Protein AF-A0A496LDW5-F1 (afdb_monomer)

Sequence (91 aa):
MIYLAQTDTTAGFLSKDFREINALKRRAADKPCLITTAKLSELKNLARVPAKFKNLVRRARKTTFLYPNKRAVRVVKECAHEEFLRQFDWL

Radius of gyration: 13.03 Å; Cα contacts (8 Å, |Δi|>4): 140; chains: 1; bounding box: 28×29×34 Å

Solvent-accessible surface area (backbone atoms only — not comparable to full-atom values): 5522 Å² total; per-residue (Å²): 120,81,42,82,43,67,46,91,83,50,78,41,82,41,32,86,51,52,44,61,54,19,57,76,67,74,44,61,64,83,60,85,64,74,37,36,22,43,40,75,69,47,47,59,77,75,42,87,74,57,78,94,45,47,68,54,67,71,66,50,68,98,51,73,46,77,41,97,86,75,46,37,44,26,62,43,66,97,47,75,40,20,64,60,31,61,82,45,65,57,53

Structure (mmCIF, N/CA/C/O backbone):
data_AF-A0A496LDW5-F1
#
_entry.id   AF-A0A496LDW5-F1
#
loop_
_atom_site.group_PDB
_atom_site.id
_atom_site.type_symbol
_atom_sit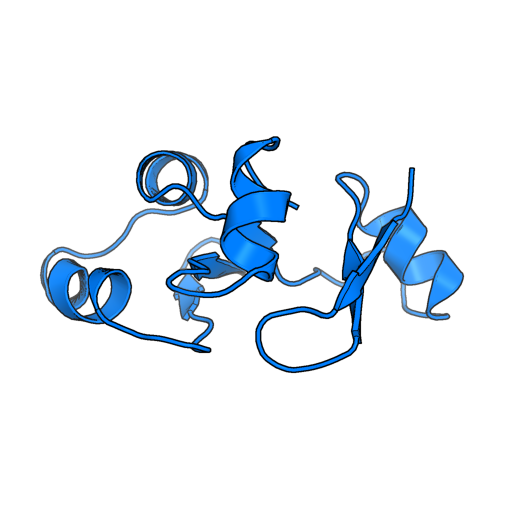e.label_atom_id
_atom_site.label_alt_id
_atom_site.label_comp_id
_atom_site.label_asym_id
_atom_site.label_entity_id
_atom_site.label_seq_id
_atom_site.pdbx_PDB_ins_code
_atom_site.Cartn_x
_atom_site.Cartn_y
_atom_site.Cartn_z
_atom_site.occupancy
_atom_site.B_iso_or_equiv
_atom_site.auth_seq_id
_atom_site.auth_comp_id
_atom_site.auth_asym_id
_atom_site.auth_atom_id
_atom_site.pdbx_PDB_model_num
ATOM 1 N N . MET A 1 1 ? 0.032 3.081 -17.681 1.00 91.00 1 MET A N 1
ATOM 2 C CA . MET A 1 1 ? 0.315 4.517 -17.403 1.00 91.00 1 MET A CA 1
ATOM 3 C C . MET A 1 1 ? 1.018 4.619 -16.064 1.00 91.00 1 MET A C 1
ATOM 5 O O . MET A 1 1 ? 0.483 4.133 -15.075 1.00 91.00 1 MET A O 1
ATOM 9 N N . ILE A 1 2 ? 2.194 5.250 -16.044 1.00 96.44 2 ILE A N 1
ATOM 10 C CA . ILE A 1 2 ? 3.048 5.353 -14.858 1.00 96.44 2 ILE A CA 1
ATOM 11 C C . ILE A 1 2 ? 3.050 6.793 -14.348 1.00 96.44 2 ILE A C 1
ATOM 13 O O . ILE A 1 2 ? 3.280 7.723 -15.116 1.00 96.44 2 ILE A O 1
ATOM 17 N N . TYR A 1 3 ? 2.870 6.956 -13.041 1.00 97.38 3 TYR A N 1
ATOM 18 C CA . TYR A 1 3 ? 3.066 8.220 -12.341 1.00 97.38 3 TYR A CA 1
ATOM 19 C C . TYR A 1 3 ? 4.364 8.172 -11.546 1.00 97.38 3 TYR A C 1
ATOM 21 O O . TYR A 1 3 ? 4.608 7.208 -10.822 1.00 97.38 3 TYR A O 1
ATOM 29 N N . LEU A 1 4 ? 5.169 9.227 -11.640 1.00 97.44 4 LEU A N 1
ATOM 30 C CA . LEU A 1 4 ? 6.198 9.525 -10.652 1.00 97.44 4 LEU A CA 1
ATOM 31 C C . LEU A 1 4 ? 5.619 10.566 -9.695 1.00 97.44 4 LEU A C 1
ATOM 33 O O . LEU A 1 4 ? 5.324 11.681 -10.116 1.00 97.44 4 LEU A O 1
ATOM 37 N N . ALA A 1 5 ? 5.435 10.202 -8.428 1.00 96.31 5 ALA A N 1
ATOM 38 C CA . ALA A 1 5 ? 4.846 11.098 -7.438 1.00 96.31 5 ALA A CA 1
ATOM 39 C C . ALA A 1 5 ? 5.597 11.043 -6.108 1.00 96.31 5 ALA A C 1
ATOM 41 O O . ALA A 1 5 ? 6.188 10.023 -5.742 1.00 96.31 5 ALA A O 1
ATOM 42 N N . GLN A 1 6 ? 5.534 12.143 -5.359 1.00 97.44 6 GLN A N 1
ATOM 43 C CA . GLN A 1 6 ? 5.980 12.165 -3.974 1.00 97.44 6 GLN A CA 1
ATOM 44 C C . GLN A 1 6 ? 4.976 11.393 -3.108 1.00 97.44 6 GLN A C 1
ATOM 46 O O . GLN A 1 6 ? 3.830 11.815 -2.957 1.00 97.44 6 GLN A O 1
ATOM 51 N N . THR A 1 7 ? 5.400 10.257 -2.546 1.00 96.94 7 THR A N 1
ATOM 52 C CA . THR A 1 7 ? 4.555 9.456 -1.644 1.00 96.94 7 THR A CA 1
ATOM 53 C C . THR A 1 7 ? 4.686 9.916 -0.188 1.00 96.94 7 THR A C 1
ATOM 55 O O . THR A 1 7 ? 5.424 10.845 0.134 1.00 96.94 7 THR A O 1
ATOM 58 N N . ASP A 1 8 ? 4.007 9.228 0.731 1.00 94.94 8 ASP A N 1
ATOM 59 C CA . ASP A 1 8 ? 4.074 9.473 2.177 1.00 94.94 8 ASP A CA 1
ATOM 60 C C . ASP A 1 8 ? 5.454 9.173 2.804 1.00 94.94 8 ASP A C 1
ATOM 62 O O . ASP A 1 8 ? 5.703 9.511 3.968 1.00 94.94 8 ASP A O 1
ATOM 66 N N . THR A 1 9 ? 6.347 8.524 2.050 1.00 95.44 9 THR A N 1
ATOM 67 C CA . THR A 1 9 ? 7.698 8.150 2.496 1.00 95.44 9 THR A CA 1
ATOM 68 C C . THR A 1 9 ? 8.804 8.693 1.598 1.00 95.44 9 THR A C 1
ATOM 70 O O . THR A 1 9 ? 9.759 9.269 2.106 1.00 95.44 9 THR A O 1
ATOM 73 N N . THR A 1 10 ? 8.698 8.515 0.282 1.00 95.75 10 THR A N 1
ATOM 74 C CA . THR A 1 10 ? 9.705 8.945 -0.705 1.00 95.75 10 THR A CA 1
ATOM 75 C C . THR A 1 10 ? 9.075 9.063 -2.099 1.00 95.75 10 THR A C 1
ATOM 77 O O . THR A 1 10 ? 7.911 8.706 -2.279 1.00 95.75 10 THR A O 1
ATOM 80 N N . ALA A 1 11 ? 9.800 9.531 -3.109 1.00 97.00 11 ALA A N 1
ATOM 81 C CA . ALA A 1 11 ? 9.303 9.505 -4.482 1.00 97.00 11 ALA A CA 1
ATOM 82 C C . ALA A 1 11 ? 9.107 8.053 -4.963 1.00 97.00 11 ALA A C 1
ATOM 84 O O . ALA A 1 11 ? 9.959 7.184 -4.754 1.00 97.00 11 ALA A O 1
ATOM 85 N N . GLY A 1 12 ? 7.970 7.775 -5.597 1.00 96.56 12 GLY A N 1
ATOM 86 C CA . GLY A 1 12 ? 7.575 6.433 -6.013 1.00 96.56 12 GLY A CA 1
ATOM 87 C C . GLY A 1 12 ? 6.982 6.399 -7.416 1.00 96.56 12 GLY A C 1
ATOM 88 O O . GLY A 1 12 ? 6.395 7.374 -7.878 1.00 96.56 12 GLY A O 1
ATOM 89 N N . PHE A 1 13 ? 7.128 5.245 -8.070 1.00 97.94 13 PHE A N 1
ATOM 90 C CA . PHE A 1 13 ? 6.402 4.924 -9.296 1.00 97.94 13 PHE A CA 1
ATOM 91 C C . PHE A 1 13 ? 5.088 4.230 -8.943 1.00 97.94 13 PHE A C 1
ATOM 93 O O . PHE A 1 13 ? 5.111 3.248 -8.198 1.00 97.94 13 PHE A O 1
ATOM 100 N N . LEU A 1 14 ? 3.980 4.726 -9.490 1.00 97.69 14 LEU A N 1
ATOM 101 C CA . LEU A 1 14 ? 2.625 4.221 -9.267 1.00 97.69 14 LEU A CA 1
ATOM 102 C C . LEU A 1 14 ? 1.978 3.869 -10.612 1.00 97.69 14 LEU A C 1
ATOM 104 O O . LEU A 1 14 ? 2.120 4.612 -11.581 1.00 97.69 14 LEU A O 1
ATOM 108 N N . SER A 1 15 ? 1.283 2.736 -10.681 1.00 97.31 15 SER A N 1
ATOM 109 C CA . SER A 1 15 ? 0.574 2.258 -11.872 1.00 97.31 15 SER A CA 1
ATOM 110 C C . SER A 1 15 ? -0.362 1.127 -11.469 1.00 97.31 15 SER A C 1
ATOM 112 O O . SER A 1 15 ? -0.035 0.324 -10.599 1.00 97.31 15 SER A O 1
ATOM 114 N N . LYS A 1 16 ? -1.495 1.011 -12.166 1.00 96.00 16 LYS A N 1
ATOM 115 C CA . LYS A 1 16 ? -2.356 -0.176 -12.076 1.00 96.00 16 LYS A CA 1
ATOM 116 C C . LYS A 1 16 ? -1.679 -1.432 -12.630 1.00 96.00 16 LYS A C 1
ATOM 118 O O . LYS A 1 16 ? -2.021 -2.533 -12.202 1.00 96.00 16 LYS A O 1
ATOM 123 N N . ASP A 1 17 ? -0.734 -1.273 -13.557 1.00 96.00 17 ASP A N 1
ATOM 124 C CA . ASP A 1 17 ? 0.060 -2.373 -14.093 1.00 96.00 17 ASP A CA 1
ATOM 125 C C . ASP A 1 17 ? 1.436 -2.421 -13.415 1.00 96.00 17 ASP A C 1
ATOM 127 O O . ASP A 1 17 ? 2.359 -1.660 -13.721 1.00 96.00 17 ASP A O 1
ATOM 131 N N . PHE A 1 18 ? 1.591 -3.358 -12.480 1.00 95.25 18 PHE A N 1
ATOM 132 C CA . PHE A 1 18 ? 2.851 -3.555 -11.767 1.00 95.25 18 PHE A CA 1
ATOM 133 C C . PHE A 1 18 ? 3.985 -4.051 -12.680 1.00 95.25 18 PHE A C 1
ATOM 135 O O . PHE A 1 18 ? 5.157 -3.892 -12.329 1.00 95.25 18 PHE A O 1
ATOM 142 N N . ARG A 1 19 ? 3.671 -4.629 -13.849 1.00 96.62 19 ARG A N 1
ATOM 143 C CA . ARG A 1 19 ? 4.675 -5.092 -14.816 1.00 96.62 19 ARG A CA 1
ATOM 144 C C . ARG A 1 19 ? 5.362 -3.914 -15.491 1.00 96.62 19 ARG A C 1
ATOM 146 O O . ARG A 1 19 ? 6.577 -3.962 -15.659 1.00 96.62 19 ARG A O 1
ATOM 153 N N . GLU A 1 20 ? 4.627 -2.839 -15.785 1.00 96.06 20 GLU A N 1
ATOM 154 C CA . GLU A 1 20 ? 5.201 -1.578 -16.275 1.00 96.06 20 GLU A CA 1
ATOM 155 C C . G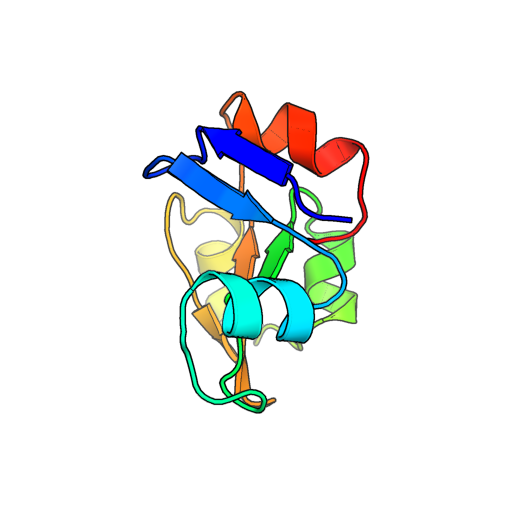LU A 1 20 ? 6.213 -1.012 -15.263 1.00 96.06 20 GLU A C 1
ATOM 157 O O . GLU A 1 20 ? 7.338 -0.661 -15.624 1.00 96.06 20 GLU A O 1
ATOM 162 N N . ILE A 1 21 ? 5.852 -0.994 -13.972 1.00 97.12 21 ILE A N 1
ATOM 163 C CA . ILE A 1 21 ? 6.758 -0.561 -12.895 1.00 97.12 21 ILE A CA 1
ATOM 164 C C . ILE A 1 21 ? 7.983 -1.475 -12.822 1.00 97.12 21 ILE A C 1
ATOM 166 O O . ILE A 1 21 ? 9.108 -0.994 -12.674 1.00 97.12 21 ILE A O 1
ATOM 170 N N . ASN A 1 22 ? 7.792 -2.792 -12.897 1.00 97.69 22 ASN A N 1
ATOM 171 C CA . ASN A 1 22 ? 8.896 -3.742 -12.827 1.00 97.69 22 ASN A CA 1
ATOM 172 C C . ASN A 1 22 ? 9.856 -3.588 -14.004 1.00 97.69 22 ASN A C 1
ATOM 174 O O . ASN A 1 22 ? 11.062 -3.528 -13.769 1.00 97.69 22 ASN A O 1
ATOM 178 N N . ALA A 1 23 ? 9.343 -3.447 -15.227 1.00 97.12 23 ALA A N 1
ATOM 179 C CA . ALA A 1 23 ? 10.150 -3.191 -16.413 1.00 97.12 23 ALA A CA 1
ATOM 180 C C . ALA A 1 23 ? 10.967 -1.899 -16.254 1.00 97.12 23 ALA A C 1
ATOM 182 O O . ALA A 1 23 ? 12.191 -1.923 -16.391 1.00 97.12 23 ALA A O 1
ATOM 183 N N . LEU A 1 24 ? 10.320 -0.799 -15.846 1.00 96.44 24 LEU A N 1
ATOM 184 C CA . LEU A 1 24 ? 10.981 0.491 -15.630 1.00 96.44 24 LEU A CA 1
ATOM 185 C C . LEU A 1 24 ? 12.071 0.415 -14.550 1.00 96.44 24 LEU A C 1
ATOM 187 O O . LEU A 1 24 ? 13.148 0.992 -14.690 1.00 96.44 24 LEU A O 1
ATOM 191 N N . LYS A 1 25 ? 11.811 -0.328 -13.470 1.00 95.94 25 LYS A N 1
ATOM 192 C CA . LYS A 1 25 ? 12.747 -0.506 -12.352 1.00 95.94 25 LYS A CA 1
ATOM 193 C C . LYS A 1 25 ? 13.725 -1.667 -12.549 1.00 95.94 25 LYS A C 1
ATOM 195 O O . LYS A 1 25 ? 14.427 -1.998 -11.593 1.00 95.94 25 LYS A O 1
ATOM 200 N N . ARG A 1 26 ? 13.765 -2.286 -13.737 1.00 96.94 26 ARG A N 1
ATOM 201 C CA . ARG A 1 26 ? 14.619 -3.444 -14.070 1.00 96.94 26 ARG A CA 1
ATOM 202 C C . ARG A 1 26 ? 14.494 -4.589 -13.054 1.00 96.94 26 ARG A C 1
ATOM 204 O O . ARG A 1 26 ? 15.481 -5.143 -12.578 1.00 96.94 26 ARG A O 1
ATOM 211 N N . ARG A 1 27 ? 13.260 -4.905 -12.667 1.00 96.81 27 ARG A N 1
ATOM 212 C CA . ARG A 1 27 ? 12.903 -6.008 -11.763 1.00 96.81 27 ARG A CA 1
ATOM 213 C C . ARG A 1 27 ? 12.351 -7.179 -12.569 1.00 96.81 27 ARG A C 1
ATOM 215 O O . ARG A 1 27 ? 11.868 -6.991 -13.680 1.00 96.81 27 ARG A O 1
ATOM 222 N N . ALA A 1 28 ? 12.358 -8.370 -11.969 1.00 97.62 28 ALA A N 1
ATOM 223 C CA . ALA A 1 28 ? 11.630 -9.512 -12.515 1.00 97.62 28 ALA A CA 1
ATOM 224 C C . ALA A 1 28 ? 10.152 -9.147 -12.740 1.00 97.62 28 ALA A C 1
ATOM 226 O O . ALA A 1 28 ? 9.543 -8.479 -11.899 1.00 97.62 28 ALA A O 1
ATOM 227 N N . ALA A 1 29 ? 9.594 -9.557 -13.880 1.00 95.81 29 ALA A N 1
ATOM 228 C CA . ALA A 1 29 ? 8.267 -9.130 -14.325 1.00 95.81 29 ALA A CA 1
ATOM 229 C C . ALA A 1 29 ? 7.146 -9.562 -13.365 1.00 95.81 29 ALA A C 1
ATOM 231 O O . ALA A 1 29 ? 6.160 -8.846 -13.204 1.00 95.81 29 ALA A O 1
ATOM 232 N N . ASP A 1 30 ? 7.322 -10.700 -12.698 1.00 95.88 30 ASP A N 1
ATOM 233 C CA . ASP A 1 30 ? 6.391 -11.322 -11.758 1.00 95.88 30 ASP A CA 1
ATOM 234 C C . ASP A 1 30 ? 6.535 -10.818 -10.313 1.00 95.88 30 ASP A C 1
ATOM 236 O O . ASP A 1 30 ? 5.706 -11.149 -9.463 1.00 95.88 30 ASP A O 1
ATOM 240 N N . LYS A 1 31 ? 7.547 -9.989 -10.018 1.00 95.69 31 LYS A N 1
ATOM 241 C CA . LYS A 1 31 ? 7.791 -9.479 -8.667 1.00 95.69 31 LYS A CA 1
ATOM 242 C C . LYS A 1 31 ? 6.598 -8.639 -8.184 1.00 95.69 31 LYS A C 1
ATOM 244 O O . LYS A 1 31 ? 6.339 -7.582 -8.765 1.00 95.69 31 LYS A O 1
ATOM 249 N N . PRO A 1 32 ? 5.903 -9.024 -7.098 1.00 94.69 32 PRO A N 1
ATOM 250 C CA . PRO A 1 32 ? 4.774 -8.247 -6.602 1.00 94.69 32 PRO A CA 1
ATOM 251 C C . PRO A 1 32 ? 5.195 -6.841 -6.162 1.00 94.69 32 PRO A C 1
ATOM 253 O O . PRO A 1 32 ? 6.250 -6.656 -5.546 1.00 94.69 32 PRO A O 1
ATOM 256 N N . CYS A 1 33 ? 4.345 -5.855 -6.445 1.00 96.19 33 CYS A N 1
ATOM 257 C CA . CYS A 1 33 ? 4.507 -4.488 -5.960 1.00 96.19 33 CYS A CA 1
ATOM 258 C C . CYS A 1 33 ? 3.618 -4.217 -4.738 1.00 96.19 33 CYS A C 1
ATOM 260 O O . CYS A 1 33 ? 2.601 -4.876 -4.519 1.00 96.19 33 CYS A O 1
ATOM 262 N N . LEU A 1 34 ? 4.036 -3.242 -3.929 1.00 96.88 34 LEU A N 1
ATOM 263 C CA . LEU A 1 34 ? 3.228 -2.688 -2.846 1.00 96.88 34 LEU A CA 1
ATOM 264 C C . LEU A 1 34 ? 1.981 -2.032 -3.438 1.00 96.88 34 LEU A C 1
ATOM 266 O O . LEU A 1 34 ? 2.117 -1.187 -4.312 1.00 96.88 34 LEU A O 1
ATOM 270 N N . ILE A 1 35 ? 0.810 -2.376 -2.907 1.00 98.12 35 ILE A N 1
ATOM 271 C CA . ILE A 1 35 ?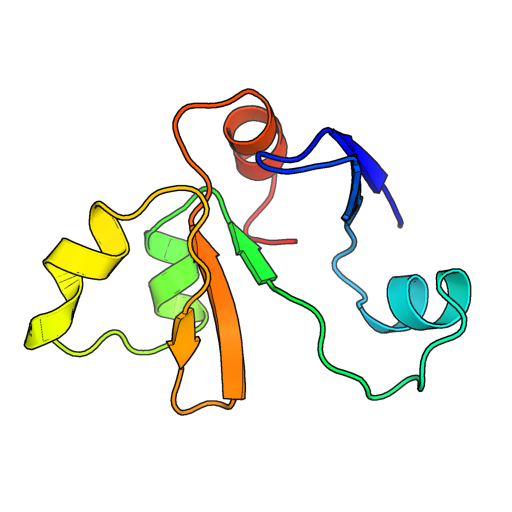 -0.453 -1.723 -3.245 1.00 98.12 35 ILE A CA 1
ATOM 272 C C . ILE A 1 35 ? -0.719 -0.611 -2.231 1.00 98.12 35 ILE A C 1
ATOM 274 O O . ILE A 1 35 ? -0.632 -0.815 -1.016 1.00 98.12 35 ILE A O 1
ATOM 278 N N . THR A 1 36 ? -1.080 0.562 -2.721 1.00 98.06 36 THR A N 1
ATOM 279 C CA . THR A 1 36 ? -1.422 1.738 -1.929 1.00 98.06 36 THR A CA 1
ATOM 280 C C . THR A 1 36 ? -2.850 2.181 -2.217 1.00 98.06 36 THR A C 1
ATOM 282 O O . THR A 1 36 ? -3.327 2.130 -3.346 1.00 98.06 36 THR A O 1
ATOM 285 N N . THR A 1 37 ? -3.578 2.590 -1.183 1.00 98.12 37 THR A N 1
ATOM 286 C CA . THR A 1 37 ? -4.931 3.141 -1.331 1.00 98.12 37 THR A CA 1
ATOM 287 C C . THR A 1 37 ? -5.194 4.200 -0.271 1.00 98.12 37 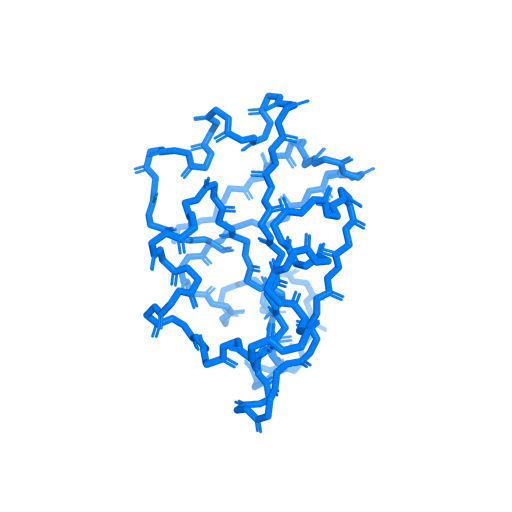THR A C 1
ATOM 289 O O . THR A 1 37 ? -4.705 4.085 0.851 1.00 98.12 37 THR A O 1
ATOM 292 N N . ALA A 1 38 ? -5.989 5.215 -0.605 1.00 97.81 38 ALA A N 1
ATOM 293 C CA . ALA A 1 38 ? -6.527 6.168 0.368 1.00 97.81 38 ALA A CA 1
ATOM 294 C C . ALA A 1 38 ? -7.821 5.662 1.042 1.00 97.81 38 ALA A C 1
ATOM 296 O O . ALA A 1 38 ? -8.307 6.252 2.005 1.00 97.81 38 ALA A O 1
ATOM 297 N N . LYS A 1 39 ? -8.412 4.569 0.542 1.00 96.75 39 LYS A N 1
ATOM 298 C CA . LYS A 1 39 ? -9.768 4.133 0.889 1.00 96.75 39 LYS A CA 1
ATOM 299 C C . LYS A 1 39 ? -9.734 2.838 1.703 1.00 96.75 39 LYS A C 1
ATOM 301 O O . LYS A 1 39 ? -9.315 1.783 1.233 1.00 96.75 39 LYS A O 1
ATOM 306 N N . LEU A 1 40 ? -10.266 2.879 2.929 1.00 95.06 40 LEU A N 1
ATOM 307 C CA . LEU A 1 40 ? -10.445 1.665 3.743 1.00 95.06 40 LEU A CA 1
ATOM 308 C C . LEU A 1 40 ? -11.445 0.676 3.129 1.00 95.06 40 LEU A C 1
ATOM 310 O O . LEU A 1 40 ? -11.380 -0.512 3.445 1.00 95.06 40 LEU A O 1
ATOM 314 N N . SER A 1 41 ? -12.372 1.144 2.286 1.00 96.06 41 SER A N 1
ATOM 315 C CA . SER A 1 41 ? -13.255 0.272 1.504 1.00 96.06 41 SER A CA 1
ATOM 316 C C . SER A 1 41 ? -12.447 -0.605 0.550 1.00 96.06 41 SER A C 1
ATOM 318 O O . SER A 1 41 ? -12.623 -1.819 0.556 1.00 96.06 41 SER A O 1
ATOM 320 N N . GLU A 1 42 ? -11.479 -0.025 -0.160 1.00 9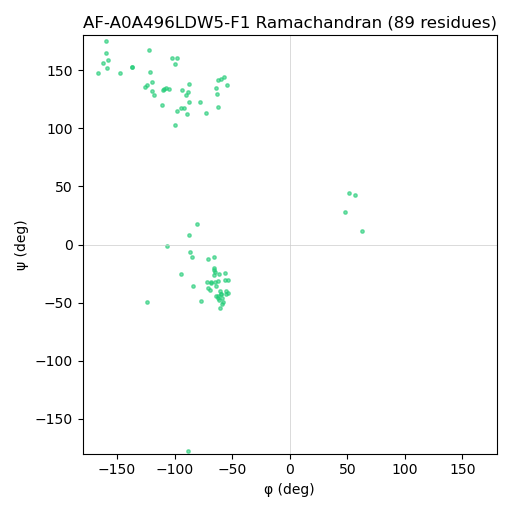7.44 42 GLU A N 1
ATOM 321 C CA . GLU A 1 42 ? -10.657 -0.756 -1.126 1.00 97.44 42 GLU A CA 1
ATOM 322 C C . GLU A 1 42 ? -9.731 -1.762 -0.463 1.00 97.44 42 GLU A C 1
ATOM 324 O O . GLU A 1 42 ? -9.543 -2.864 -0.975 1.00 97.44 42 GLU A O 1
ATOM 329 N N . LEU A 1 43 ? -9.244 -1.468 0.745 1.00 97.00 43 LEU A N 1
ATOM 330 C CA . LEU A 1 43 ? -8.531 -2.473 1.525 1.00 97.00 43 LEU A CA 1
ATOM 331 C C . LEU A 1 43 ? -9.370 -3.749 1.727 1.00 97.00 43 LEU A C 1
ATOM 333 O O . LEU A 1 43 ? -8.820 -4.845 1.639 1.00 97.00 43 LEU A O 1
ATOM 337 N N . LYS A 1 44 ? -10.684 -3.632 1.972 1.00 94.62 44 LYS A N 1
ATOM 338 C CA . LYS A 1 44 ? -11.565 -4.799 2.171 1.00 94.62 44 LYS A CA 1
ATOM 339 C C . LYS A 1 44 ? -11.742 -5.619 0.891 1.00 94.62 44 LYS A C 1
ATOM 341 O O . LYS A 1 44 ? -11.859 -6.838 0.987 1.00 94.62 44 LYS A O 1
ATOM 346 N N . ASN A 1 45 ? -11.719 -4.969 -0.274 1.00 96.69 45 ASN A N 1
ATOM 347 C CA . ASN A 1 45 ? -11.747 -5.632 -1.582 1.00 96.69 45 ASN A CA 1
ATOM 348 C C . ASN A 1 45 ? -10.413 -6.337 -1.883 1.00 96.69 45 ASN A C 1
ATOM 350 O O . ASN A 1 45 ? -10.368 -7.376 -2.541 1.00 96.69 45 ASN A O 1
ATOM 354 N N . LEU A 1 46 ? -9.305 -5.780 -1.386 1.00 96.69 46 LEU A N 1
ATOM 355 C CA . LEU A 1 46 ? -7.960 -6.286 -1.641 1.00 96.69 46 LEU A CA 1
ATOM 356 C C . LEU A 1 46 ? -7.544 -7.420 -0.703 1.00 96.69 46 LEU A C 1
ATOM 358 O O . LEU A 1 46 ? -6.797 -8.298 -1.145 1.00 96.69 46 LEU A O 1
ATOM 362 N N . ALA A 1 47 ? -7.962 -7.395 0.566 1.00 96.81 47 ALA A N 1
ATOM 363 C CA . ALA A 1 47 ? -7.582 -8.382 1.573 1.00 96.81 47 ALA A CA 1
ATOM 364 C C . ALA A 1 47 ? -8.550 -8.451 2.771 1.00 96.81 47 ALA A C 1
ATOM 366 O O . ALA A 1 47 ? -9.145 -7.464 3.205 1.00 96.81 47 ALA A O 1
ATOM 367 N N . ARG A 1 48 ? -8.627 -9.633 3.400 1.00 96.19 48 ARG A N 1
ATOM 368 C CA . ARG A 1 48 ? -9.329 -9.818 4.679 1.00 96.19 48 ARG A CA 1
ATOM 369 C C . ARG A 1 48 ? -8.464 -9.312 5.837 1.00 96.19 48 ARG A C 1
ATOM 371 O O . ARG A 1 48 ? -7.382 -9.843 6.077 1.00 96.19 48 ARG A O 1
ATOM 378 N N . VAL A 1 49 ? -8.986 -8.365 6.618 1.00 96.25 49 VAL A N 1
ATOM 379 C CA . VAL A 1 49 ? -8.357 -7.892 7.865 1.00 96.25 49 VAL A CA 1
ATOM 380 C C . VAL A 1 49 ? -8.928 -8.659 9.070 1.00 96.25 49 VAL A C 1
ATOM 382 O O . VAL A 1 49 ? -10.128 -8.534 9.346 1.00 96.25 49 VAL A O 1
ATOM 385 N N . PRO A 1 50 ? -8.119 -9.432 9.824 1.00 94.56 50 PRO A N 1
ATOM 386 C CA . PRO A 1 50 ? -8.591 -10.107 11.032 1.00 94.56 50 PRO A CA 1
ATOM 387 C C . PRO A 1 50 ? -9.108 -9.110 12.074 1.00 94.56 50 PRO A C 1
ATOM 389 O O . PRO A 1 50 ? -8.524 -8.043 12.264 1.00 94.56 50 PRO A O 1
ATOM 392 N N . ALA A 1 51 ? -10.182 -9.469 12.786 1.00 95.88 51 ALA A N 1
ATOM 393 C CA . ALA A 1 51 ? -10.850 -8.577 13.740 1.00 95.88 51 ALA A CA 1
ATOM 394 C C . ALA A 1 51 ? -9.888 -7.990 14.787 1.00 95.88 51 ALA A C 1
ATOM 396 O O . ALA A 1 51 ? -9.909 -6.782 15.019 1.00 95.88 51 ALA A O 1
ATOM 397 N N . LYS A 1 52 ? -8.976 -8.825 15.307 1.00 97.19 52 LYS A N 1
ATOM 398 C CA . LYS A 1 52 ? -7.928 -8.449 16.269 1.00 97.19 52 LYS A CA 1
ATOM 399 C C . LYS A 1 52 ? -7.056 -7.274 15.801 1.00 97.19 52 LYS A C 1
ATOM 401 O O . LYS A 1 52 ? -6.600 -6.492 16.625 1.00 97.19 52 LYS A O 1
ATOM 406 N N . PHE A 1 53 ? -6.847 -7.119 14.492 1.00 96.69 53 PHE A N 1
ATOM 407 C CA . PHE A 1 53 ? -5.935 -6.118 13.928 1.00 96.69 53 PHE A CA 1
ATOM 408 C C . PHE A 1 53 ? -6.643 -4.935 13.258 1.00 96.69 53 PHE A C 1
ATOM 410 O O . PHE A 1 53 ? -5.970 -4.011 12.808 1.00 96.69 53 PHE A O 1
ATOM 417 N N . LYS A 1 54 ? -7.985 -4.898 13.210 1.00 95.44 54 LYS A N 1
ATOM 418 C CA . LYS A 1 54 ? 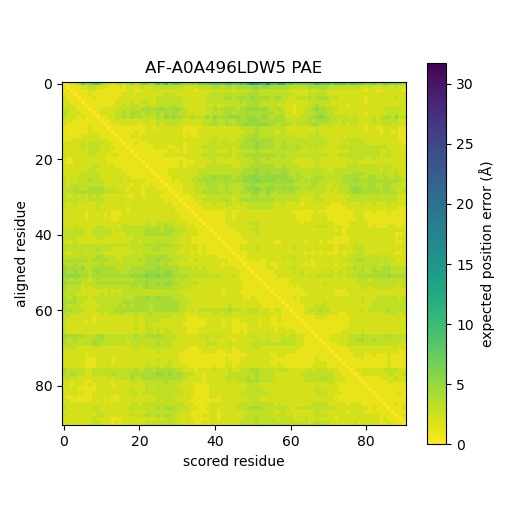-8.733 -3.832 12.509 1.00 95.44 54 LYS A CA 1
ATOM 419 C C . LYS A 1 54 ? -8.364 -2.429 12.999 1.00 95.44 54 LYS A C 1
ATOM 421 O O . LYS A 1 54 ? -8.166 -1.528 12.188 1.00 95.44 54 LYS A O 1
ATOM 426 N N . ASN A 1 55 ? -8.234 -2.249 14.314 1.00 96.94 55 ASN A N 1
ATOM 427 C CA . ASN A 1 55 ? -7.858 -0.958 14.893 1.00 96.94 55 ASN A CA 1
ATOM 428 C C . ASN A 1 55 ? -6.408 -0.575 14.584 1.00 96.94 55 ASN A C 1
ATOM 430 O O . ASN A 1 55 ? -6.156 0.587 14.272 1.00 96.94 55 ASN A O 1
ATOM 434 N N . LEU A 1 56 ? -5.486 -1.541 14.617 1.00 97.56 56 LEU A N 1
ATOM 435 C CA . LEU A 1 56 ? -4.088 -1.327 14.247 1.00 97.56 56 LEU A CA 1
ATOM 436 C C . LEU A 1 56 ? -3.985 -0.871 12.790 1.00 97.56 56 LEU A C 1
ATOM 438 O O . LEU A 1 56 ? -3.456 0.202 12.522 1.00 97.56 56 LEU A O 1
ATOM 442 N N . VAL A 1 57 ? -4.568 -1.636 11.865 1.00 96.75 57 VAL A N 1
ATOM 443 C CA . VAL A 1 57 ? -4.530 -1.341 10.426 1.00 96.75 57 VAL A CA 1
ATOM 444 C C . VAL A 1 57 ? -5.163 0.015 10.116 1.00 96.75 57 VAL A C 1
ATOM 446 O O . VAL A 1 57 ? -4.600 0.802 9.363 1.00 96.75 57 VAL A O 1
ATOM 449 N N . ARG A 1 58 ? -6.299 0.338 10.748 1.00 94.56 58 ARG A N 1
ATOM 450 C CA . ARG A 1 58 ? -6.973 1.630 10.566 1.00 94.56 58 ARG A CA 1
ATOM 451 C C . ARG A 1 58 ? -6.138 2.810 11.064 1.00 94.56 58 ARG A C 1
ATOM 453 O O . ARG A 1 58 ? -6.225 3.894 10.492 1.00 94.56 58 ARG A O 1
ATOM 460 N N . ARG A 1 59 ? -5.375 2.644 12.149 1.00 95.00 59 ARG A N 1
ATOM 461 C CA . ARG A 1 59 ? -4.647 3.739 12.817 1.00 95.00 59 ARG A CA 1
ATOM 462 C C . ARG A 1 59 ? -3.197 3.881 12.363 1.00 95.00 59 ARG A C 1
ATOM 464 O O . ARG A 1 59 ? -2.709 5.007 12.375 1.00 95.00 59 ARG A O 1
ATOM 471 N N . ALA A 1 60 ? -2.561 2.821 11.880 1.00 96.12 60 ALA A N 1
ATOM 472 C CA . ALA A 1 60 ? -1.177 2.852 11.423 1.00 96.12 60 ALA A CA 1
ATOM 473 C C . ALA A 1 60 ? -0.941 3.893 10.312 1.00 96.12 60 ALA A C 1
ATOM 475 O O . ALA A 1 60 ? -1.804 4.120 9.466 1.00 96.12 60 ALA A O 1
ATOM 476 N N . ARG A 1 61 ? 0.233 4.532 10.331 1.00 95.44 61 ARG A N 1
ATOM 477 C CA . ARG A 1 61 ? 0.719 5.477 9.310 1.00 95.44 61 ARG A CA 1
ATOM 478 C C . ARG A 1 61 ? 2.032 4.962 8.747 1.00 95.44 61 ARG A C 1
ATOM 480 O O . ARG A 1 61 ? 2.772 4.304 9.475 1.00 95.44 61 ARG A O 1
ATOM 487 N N . LYS A 1 62 ? 2.315 5.239 7.469 1.00 95.88 62 LYS A N 1
ATOM 488 C CA . LYS A 1 62 ? 3.558 4.828 6.784 1.00 95.88 62 LYS A CA 1
ATOM 489 C C . LYS A 1 62 ? 3.914 3.346 6.996 1.00 95.88 62 LYS A C 1
ATOM 491 O O . LYS A 1 62 ? 5.079 2.963 6.982 1.00 95.88 62 LYS A O 1
ATOM 496 N N . THR A 1 63 ? 2.899 2.510 7.211 1.00 97.75 63 THR A N 1
ATOM 497 C CA . THR A 1 63 ? 3.043 1.101 7.579 1.00 97.75 63 THR A CA 1
ATOM 498 C C . THR A 1 63 ? 2.382 0.255 6.511 1.00 97.75 63 THR A C 1
ATOM 500 O O . THR A 1 63 ? 1.253 0.518 6.099 1.00 97.75 63 THR A O 1
ATOM 503 N N . THR A 1 64 ? 3.098 -0.765 6.062 1.00 98.19 64 THR A N 1
ATOM 504 C CA . THR A 1 64 ? 2.604 -1.736 5.091 1.00 98.19 64 THR A CA 1
ATOM 505 C C . THR A 1 64 ? 2.336 -3.046 5.807 1.00 98.19 64 THR A C 1
ATOM 507 O O . THR A 1 64 ? 3.185 -3.513 6.563 1.00 98.19 64 THR A O 1
ATOM 510 N N . PHE A 1 65 ? 1.190 -3.661 5.534 1.00 98.25 65 PHE A N 1
ATOM 511 C CA . PHE A 1 65 ? 0.858 -4.978 6.065 1.00 98.25 65 PHE A CA 1
ATOM 512 C C . PHE A 1 65 ? 0.903 -6.016 4.947 1.00 98.25 65 PHE A C 1
ATOM 514 O O . PHE A 1 65 ? 0.353 -5.792 3.867 1.00 98.25 65 PHE A O 1
ATOM 521 N N . LEU A 1 66 ? 1.549 -7.150 5.219 1.00 97.94 66 LEU A N 1
ATOM 522 C CA . LEU A 1 66 ? 1.463 -8.342 4.384 1.00 97.94 66 LEU A CA 1
ATOM 523 C C . LEU A 1 66 ? 0.257 -9.169 4.833 1.00 97.94 66 LEU A C 1
ATOM 525 O O . LEU A 1 66 ? 0.163 -9.562 5.995 1.00 97.94 66 LEU A O 1
ATOM 529 N N . TYR A 1 67 ? -0.662 -9.422 3.909 1.00 96.81 67 TYR A N 1
ATOM 530 C CA . TYR A 1 67 ? -1.877 -10.186 4.171 1.00 96.81 67 TYR A CA 1
ATOM 531 C C . TYR A 1 67 ? -1.728 -11.657 3.748 1.00 96.81 67 TYR A C 1
ATOM 533 O O . TYR A 1 67 ? -0.885 -11.969 2.903 1.00 96.81 67 TYR A O 1
ATOM 541 N N . PRO A 1 68 ? -2.570 -12.577 4.268 1.00 94.75 68 PRO A N 1
ATOM 542 C CA . PRO A 1 68 ? -2.498 -14.006 3.935 1.00 94.75 68 PRO A CA 1
ATOM 543 C C . PRO A 1 68 ? -2.598 -14.332 2.437 1.00 94.75 68 PRO A C 1
ATOM 545 O O . PRO A 1 68 ? -2.077 -15.347 1.990 1.00 94.75 68 PRO A O 1
ATOM 548 N N . ASN A 1 69 ? -3.214 -13.456 1.638 1.00 95.50 69 ASN A N 1
ATOM 549 C CA . ASN A 1 69 ? -3.275 -13.580 0.178 1.00 95.50 69 ASN A CA 1
ATOM 550 C C . ASN A 1 69 ? -1.999 -13.095 -0.539 1.00 95.50 69 ASN A C 1
ATOM 552 O O . ASN A 1 69 ? -2.035 -12.822 -1.737 1.00 95.50 69 ASN A O 1
ATOM 556 N N . LYS A 1 70 ? -0.886 -12.962 0.193 1.00 95.19 70 LYS A N 1
ATOM 557 C CA . LYS A 1 70 ? 0.434 -12.525 -0.286 1.00 95.19 70 LYS A CA 1
ATOM 558 C C . LYS A 1 70 ? 0.469 -11.095 -0.840 1.00 95.19 70 LYS A C 1
ATOM 560 O O . LYS A 1 70 ? 1.467 -10.697 -1.436 1.00 95.19 70 LYS A O 1
ATOM 565 N N . ARG A 1 71 ? -0.584 -10.297 -0.629 1.00 96.81 71 ARG A N 1
ATOM 566 C CA . ARG A 1 71 ? -0.606 -8.881 -1.013 1.00 96.81 71 ARG A CA 1
ATOM 567 C C . ARG A 1 71 ? -0.045 -8.025 0.112 1.00 96.81 71 ARG A C 1
ATOM 569 O O . ARG A 1 71 ? -0.460 -8.148 1.264 1.00 96.81 71 ARG A O 1
ATOM 576 N N . ALA A 1 72 ? 0.873 -7.135 -0.240 1.00 98.00 72 ALA A N 1
ATOM 577 C CA . ALA A 1 72 ? 1.327 -6.067 0.634 1.00 98.00 72 ALA A CA 1
ATOM 578 C C . ALA A 1 72 ? 0.469 -4.830 0.359 1.00 98.00 72 ALA A C 1
ATOM 580 O O . ALA A 1 72 ? 0.476 -4.328 -0.764 1.00 98.00 72 ALA A O 1
ATOM 581 N N . VAL A 1 73 ? -0.277 -4.354 1.360 1.00 98.31 73 VAL A N 1
ATOM 582 C CA . VAL A 1 73 ? -1.162 -3.189 1.207 1.00 98.31 73 VAL A CA 1
ATOM 583 C C . VAL A 1 73 ? -0.846 -2.139 2.267 1.00 98.31 73 VAL A C 1
ATOM 585 O O . VAL A 1 73 ? -0.691 -2.458 3.451 1.00 98.31 73 VAL A O 1
ATOM 588 N N . ARG A 1 74 ? -0.776 -0.876 1.842 1.00 98.00 74 ARG A N 1
ATOM 589 C CA . ARG A 1 74 ? -0.699 0.303 2.707 1.00 98.00 74 ARG A CA 1
ATOM 590 C C . ARG A 1 74 ? -1.921 1.186 2.486 1.00 98.00 74 ARG A C 1
ATOM 592 O O . ARG A 1 74 ? -2.214 1.576 1.359 1.00 98.00 74 ARG A O 1
ATOM 599 N N . VAL A 1 75 ? -2.588 1.544 3.579 1.00 97.88 75 VAL A N 1
ATOM 600 C CA . VAL A 1 75 ? -3.597 2.607 3.563 1.00 97.88 75 VAL A CA 1
ATOM 601 C C . VAL A 1 75 ? -2.884 3.923 3.856 1.00 97.88 75 VAL A C 1
ATOM 603 O O . VAL A 1 75 ? -2.344 4.108 4.948 1.00 97.88 75 VAL A O 1
ATOM 606 N N . VAL A 1 76 ? -2.825 4.797 2.857 1.00 97.94 76 VAL A N 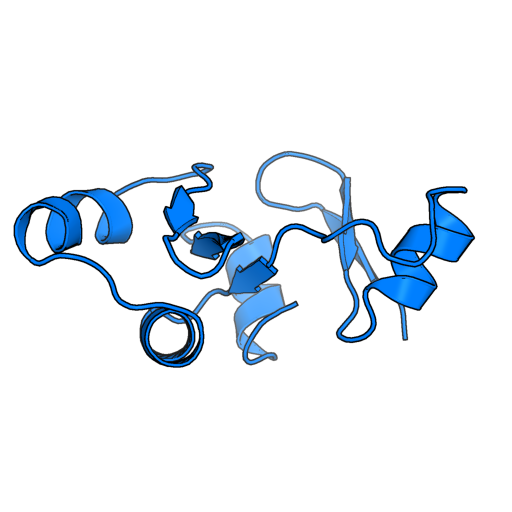1
ATOM 607 C CA . VAL A 1 76 ? -2.190 6.115 2.937 1.00 97.94 76 VAL A CA 1
ATOM 608 C C . VAL A 1 76 ? -3.215 7.115 3.454 1.00 97.94 76 VAL A C 1
ATOM 610 O O . VAL A 1 76 ? -4.376 7.065 3.059 1.00 97.94 76 VAL A O 1
ATOM 613 N N . LYS A 1 77 ? -2.798 7.999 4.360 1.00 95.94 77 LYS A N 1
ATOM 614 C CA . LYS A 1 77 ? -3.667 9.017 4.955 1.00 95.94 77 LYS A CA 1
ATOM 615 C C . LYS A 1 77 ? -2.872 10.193 5.507 1.00 95.94 77 LYS A C 1
ATOM 617 O O . LYS A 1 77 ? -1.695 10.034 5.833 1.00 95.94 77 LYS A O 1
ATOM 622 N N . GLU A 1 78 ? -3.551 11.320 5.662 1.00 95.12 78 GLU A N 1
ATOM 623 C CA . GLU A 1 78 ? -3.084 12.564 6.268 1.00 95.12 78 GLU A CA 1
ATOM 624 C C . GLU A 1 78 ? -1.825 13.130 5.593 1.00 95.12 78 GLU A C 1
ATOM 626 O O . GLU A 1 78 ? -0.870 13.540 6.253 1.00 95.12 78 GLU A O 1
ATOM 631 N N . CYS A 1 79 ? -1.791 13.096 4.260 1.00 95.81 79 CYS A N 1
ATOM 632 C CA . CYS A 1 79 ? -0.721 13.685 3.454 1.00 95.81 79 CYS A CA 1
ATOM 633 C C . CYS A 1 79 ? -1.186 13.933 2.012 1.00 95.81 79 CYS A C 1
ATOM 635 O O . CYS A 1 79 ? -2.155 13.327 1.565 1.00 95.81 79 CYS A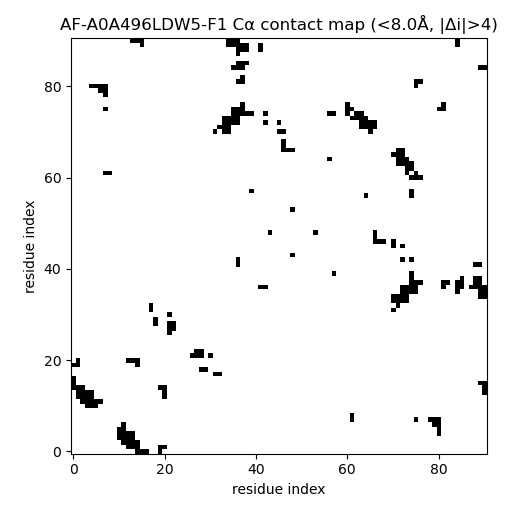 O 1
ATOM 637 N N . ALA A 1 80 ? -0.442 14.739 1.251 1.00 96.81 80 ALA A N 1
ATOM 638 C CA . ALA A 1 80 ? -0.747 15.026 -0.157 1.00 96.81 80 ALA A CA 1
ATOM 639 C C . ALA A 1 80 ? -0.843 13.760 -1.036 1.00 96.81 80 ALA A C 1
ATOM 641 O O . ALA A 1 80 ? -1.622 13.702 -1.985 1.00 96.81 80 ALA A O 1
ATOM 642 N N . HIS A 1 81 ? -0.098 12.701 -0.695 1.00 97.75 81 HIS A N 1
ATOM 643 C CA . HIS A 1 81 ? -0.201 11.426 -1.406 1.00 97.75 81 HIS A CA 1
ATOM 644 C C . HIS A 1 81 ? -1.581 10.768 -1.235 1.00 97.75 81 HIS A C 1
ATOM 646 O O . HIS A 1 81 ? -2.063 10.117 -2.157 1.00 97.75 81 HIS A O 1
ATOM 652 N N . GLU A 1 82 ? -2.246 10.954 -0.089 1.00 97.75 82 GLU A N 1
ATOM 653 C CA . GLU A 1 82 ? -3.632 10.510 0.092 1.00 97.75 82 GLU A CA 1
ATOM 654 C C . GLU A 1 82 ? -4.561 11.223 -0.893 1.00 97.75 82 GLU A C 1
ATOM 656 O O . GLU A 1 82 ? -5.369 10.570 -1.546 1.00 97.75 82 GLU A O 1
ATOM 661 N N . GLU A 1 83 ? -4.442 12.546 -1.011 1.00 97.50 83 GLU A N 1
ATOM 662 C CA . GLU A 1 83 ? -5.290 13.363 -1.886 1.00 97.50 83 GLU A CA 1
ATOM 663 C C . GLU A 1 83 ? -5.163 12.933 -3.348 1.00 97.50 83 GLU A C 1
ATOM 665 O O . GLU A 1 83 ? -6.175 12.753 -4.025 1.00 97.50 83 GLU A O 1
ATOM 670 N N . PHE A 1 84 ? -3.936 12.661 -3.800 1.00 97.44 84 PHE A N 1
ATOM 671 C CA . PHE A 1 84 ? -3.681 12.056 -5.106 1.00 97.44 84 PHE A CA 1
ATOM 672 C C . PHE A 1 84 ? -4.362 10.684 -5.240 1.00 97.44 84 PHE A C 1
ATOM 674 O O . PHE A 1 84 ? -5.114 10.442 -6.184 1.00 97.44 84 PHE A O 1
ATOM 681 N N . LEU A 1 85 ? -4.158 9.788 -4.268 1.00 97.75 85 LEU A N 1
ATOM 682 C CA . LEU A 1 85 ? -4.713 8.433 -4.298 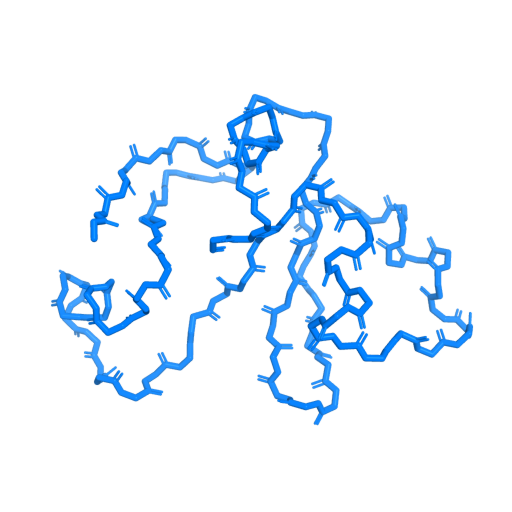1.00 97.75 85 LEU A CA 1
ATOM 683 C C . LEU A 1 85 ? -6.246 8.391 -4.216 1.00 97.75 85 LEU A C 1
ATOM 685 O O . LEU A 1 85 ? -6.829 7.403 -4.657 1.00 97.75 85 LEU A O 1
ATOM 689 N N . ARG A 1 86 ? -6.921 9.425 -3.693 1.00 97.06 86 ARG A N 1
ATOM 690 C CA . ARG A 1 86 ? -8.398 9.487 -3.640 1.00 97.06 86 ARG A CA 1
ATOM 691 C C . ARG A 1 86 ? -9.048 9.451 -5.024 1.00 97.06 86 ARG A C 1
ATOM 693 O O . ARG A 1 86 ? -10.183 8.983 -5.133 1.00 97.06 86 ARG A O 1
ATOM 700 N N . GLN A 1 87 ? -8.328 9.886 -6.058 1.00 96.44 87 GLN A N 1
ATOM 701 C CA . GLN A 1 87 ? -8.766 9.839 -7.457 1.00 96.44 87 GLN A CA 1
ATOM 702 C C . GLN A 1 87 ? -8.790 8.410 -8.025 1.00 96.44 87 GLN A C 1
ATOM 704 O O . GLN A 1 87 ? -9.366 8.171 -9.081 1.00 96.44 87 GLN A O 1
ATOM 709 N N . PHE A 1 88 ? -8.198 7.451 -7.311 1.00 97.00 88 PHE A N 1
ATOM 710 C CA . PHE A 1 88 ? -8.092 6.054 -7.709 1.00 97.00 88 PHE A CA 1
ATOM 711 C C . PHE A 1 88 ? -8.727 5.145 -6.650 1.00 97.00 88 PHE A C 1
ATOM 713 O O . PHE A 1 88 ? -9.026 5.551 -5.524 1.00 97.00 88 PHE A O 1
ATOM 720 N N . ASP A 1 89 ? -8.938 3.878 -6.992 1.00 97.00 89 ASP A N 1
ATOM 721 C CA . ASP A 1 89 ? -9.287 2.865 -5.987 1.00 97.00 89 ASP A CA 1
ATOM 722 C C . ASP A 1 89 ? -8.035 2.444 -5.208 1.00 97.00 89 ASP A C 1
ATOM 724 O O . ASP A 1 89 ? -7.985 2.448 -3.978 1.00 97.00 89 ASP A O 1
ATOM 728 N N . TRP A 1 90 ? -6.978 2.132 -5.949 1.00 97.50 90 TRP A N 1
ATOM 729 C CA . TRP A 1 90 ? -5.661 1.757 -5.447 1.00 97.50 90 TRP A CA 1
ATOM 730 C C . TRP A 1 90 ? -4.637 1.901 -6.573 1.00 97.50 90 TRP A C 1
ATOM 732 O O . TRP A 1 90 ? -5.019 1.813 -7.742 1.00 97.50 90 TRP A O 1
ATOM 742 N N . LEU A 1 91 ? -3.366 2.078 -6.233 1.00 96.94 91 LEU A N 1
ATOM 743 C CA . LEU A 1 91 ? -2.231 2.070 -7.158 1.00 96.94 91 LEU A CA 1
ATOM 744 C C . LEU A 1 91 ? -1.064 1.289 -6.562 1.00 96.94 91 LEU A C 1
ATOM 746 O O . LEU A 1 91 ? -0.914 1.318 -5.317 1.00 96.94 91 LEU A O 1
#

Nearest PDB structures (foldseek):
  6f8y-assembly4_D  TM=7.564E-01  e=1.269E-01  Pyrococcus abyssi GE5
  3aje-assembly1_A  TM=7.928E-01  e=2.334E-01  Sulfurisphaera tokodaii str. 7

pLDDT: mean 96.61, std 1.16, range [91.0, 98.31]

Secondary structure (DSSP, 8-state):
--EEEE-SSSEEEE-S-HHHHHHHTT--TTPPPPEEES-HHHHHHH-PPPGGGHHHHHH-SS--EE-TTS-EEEE--SSHHHHHHTTSS--

Foldseek 3Di:
DWDFDQALPGTDIDDPQVQVVCVVVVHDSPDDDEKEAQDPVLVVVVADDDPVCPVVLVPDAPDWDQGPVRHIYHNHDDDPNSVVRVVDSMD

Mean predicted aligned error: 2.33 Å